Protein AF-A0AA43CSS1-F1 (afdb_monomer_lite)

Radius of gyration: 25.65 Å; chains: 1; bounding box: 72×64×64 Å

Foldseek 3Di:
DDDDDDDDDDDDPPDDPPPVVPVVVVCVVCVCCCVPPVQVVLLCVLLVFPCVPVDPVVVVPVVLVCLLCCLQVVQLCVQLVVVVVCCVVVVDPDDALDDPLLVSLVSLLVSLCQNVQSVVLCVVQPPHPCSRSSNVSSVVSNVVSNVVSVVSNVPDDDRPVVVVPDPDDD

Sequence (170 aa):
PLRPAGGGEGGGEGGGEGQASLLRHVEHALHPWVAYGILPLFAFANAGVSFAGVGLHSFVEPVKLGISLGLFLGKQLGIFGMIWLAIRTGLAPMPAGVSWRQLYGVSLLCGVGFTMSLFVGSLAFEHSSFEAPVRLGVLTGSLASALCGYLLLRFAPLPARAAEDAPPAG

pLDDT: mean 71.93, std 13.83, range [35.66, 93.06]

Secondary structure (DSSP, 8-state):
---------------STTHHHHHHHHHHHHHHHIIIIIHHHHHHHHH----TT--GGGG--HHHH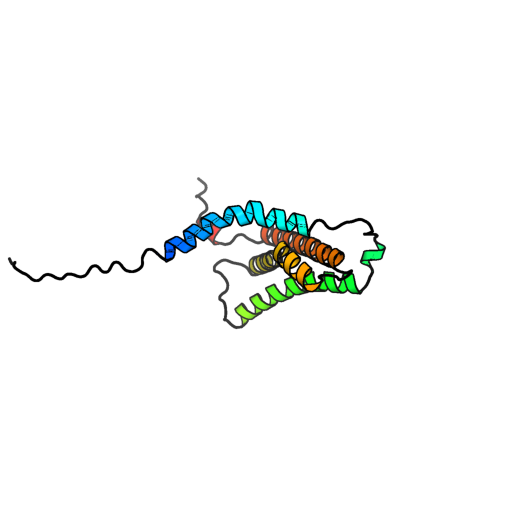HHHHHHHHHHHHHHHHHHHHHHHTTSSPPPTT--HHHHHHHHHHHT--HHHHHHHHHHHSTTSTTHHHHHHHHHHHHHHHHHHHHHHHHTSPPPGGGGTSSPP--

Structure (mmCIF, N/CA/C/O backbone):
data_AF-A0AA43CSS1-F1
#
_entry.id   AF-A0AA43CSS1-F1
#
loop_
_atom_site.group_PDB
_atom_site.id
_atom_site.type_symbol
_atom_site.label_atom_id
_atom_site.label_alt_id
_atom_site.label_comp_id
_atom_site.label_asym_id
_atom_site.label_entity_id
_atom_site.label_seq_id
_atom_site.pdbx_PDB_ins_code
_atom_site.Cartn_x
_atom_site.Cartn_y
_atom_site.Cartn_z
_atom_site.occupancy
_atom_site.B_iso_or_equiv
_atom_site.auth_seq_id
_atom_site.auth_comp_id
_atom_site.auth_asym_id
_atom_site.auth_atom_id
_atom_site.pdbx_PDB_model_num
ATOM 1 N N . PRO A 1 1 ? -51.735 30.083 38.557 1.00 51.81 1 PRO A N 1
ATOM 2 C CA . PRO A 1 1 ? -51.044 31.323 38.999 1.00 51.81 1 PRO A CA 1
ATOM 3 C C . PRO A 1 1 ? -49.513 31.185 38.826 1.00 51.81 1 PRO A C 1
ATOM 5 O O . PRO A 1 1 ? -48.959 30.238 39.362 1.00 51.81 1 PRO A O 1
ATOM 8 N N . LEU A 1 2 ? -48.787 32.018 38.067 1.00 37.22 2 LEU A N 1
ATOM 9 C CA . LEU A 1 2 ? -49.106 33.323 37.463 1.00 37.22 2 LEU A CA 1
ATOM 10 C C . LEU A 1 2 ? -48.487 33.499 36.046 1.00 37.22 2 LEU A C 1
ATOM 12 O O . LEU A 1 2 ? -47.545 32.809 35.677 1.00 37.22 2 LEU A O 1
ATOM 16 N N . ARG A 1 3 ? -49.019 34.481 35.306 1.00 56.50 3 ARG A N 1
ATOM 17 C CA . ARG A 1 3 ? -48.445 35.281 34.185 1.00 56.50 3 ARG A CA 1
ATOM 18 C C . ARG A 1 3 ? -48.715 36.771 34.555 1.00 56.50 3 ARG A C 1
ATOM 20 O O . ARG A 1 3 ? -49.487 36.947 35.505 1.00 56.50 3 ARG A O 1
ATOM 27 N N . PRO A 1 4 ? -48.241 37.849 33.874 1.00 59.00 4 PRO A N 1
ATOM 28 C CA . PRO A 1 4 ? -47.465 37.991 32.619 1.00 59.00 4 PRO A CA 1
ATOM 29 C C . PRO A 1 4 ? -45.934 37.940 32.900 1.00 59.00 4 PRO A C 1
ATOM 31 O O . PRO A 1 4 ? -45.577 37.315 33.890 1.00 59.00 4 PRO A O 1
ATOM 34 N N . ALA A 1 5 ? -44.962 38.458 32.125 1.00 48.38 5 ALA A N 1
ATOM 35 C CA . ALA A 1 5 ? -44.901 39.241 30.865 1.00 48.38 5 ALA A CA 1
ATOM 36 C C . ALA A 1 5 ? -43.708 38.731 29.991 1.00 48.38 5 ALA A C 1
ATOM 38 O O . ALA A 1 5 ? -43.378 37.558 30.130 1.00 48.38 5 ALA A O 1
ATOM 39 N N . GLY A 1 6 ? -43.026 39.426 29.059 1.00 43.84 6 GLY A N 1
ATOM 40 C CA . GLY A 1 6 ? -43.103 40.779 28.471 1.00 43.84 6 GLY A CA 1
ATOM 41 C C . GLY A 1 6 ? -41.700 41.323 28.134 1.00 43.84 6 GLY A C 1
ATOM 42 O O . GLY A 1 6 ? -41.047 41.864 29.015 1.00 43.84 6 GLY A O 1
ATOM 43 N N . GLY A 1 7 ? -41.244 41.187 26.885 1.00 35.66 7 GLY A N 1
ATOM 44 C CA . GLY A 1 7 ? -39.927 41.655 26.420 1.00 35.66 7 GLY A CA 1
ATOM 45 C C . GLY A 1 7 ? -39.493 40.880 25.177 1.00 35.66 7 GLY A C 1
ATOM 46 O O . GLY A 1 7 ? -39.473 39.653 25.213 1.00 35.66 7 GLY A O 1
ATOM 47 N N . GLY A 1 8 ? -39.240 41.571 24.066 1.00 47.66 8 GLY A N 1
ATOM 48 C CA . GLY A 1 8 ? -38.940 40.938 22.784 1.00 47.66 8 GLY A CA 1
ATOM 49 C C . GLY A 1 8 ? -37.595 41.379 22.229 1.00 47.66 8 GLY A C 1
ATOM 50 O O . GLY A 1 8 ? -37.379 42.570 22.041 1.00 47.66 8 GLY A O 1
ATOM 51 N N . GLU A 1 9 ? -36.764 40.400 21.891 1.00 42.56 9 GLU A N 1
ATOM 52 C CA . GLU A 1 9 ? -35.667 40.497 20.929 1.00 42.56 9 GLU A CA 1
ATOM 53 C C . GLU A 1 9 ? -35.766 39.222 20.061 1.00 42.56 9 GLU A C 1
ATOM 55 O O . GLU A 1 9 ? -36.092 38.151 20.563 1.00 42.56 9 GLU A O 1
ATOM 60 N N . GLY A 1 10 ? -35.618 39.250 18.738 1.00 45.31 10 GLY A N 1
ATOM 61 C CA . GLY A 1 10 ? -34.974 40.289 17.933 1.00 45.31 10 GLY A CA 1
ATOM 62 C C . GLY A 1 10 ? -33.575 39.885 17.462 1.00 45.31 10 GLY A C 1
ATOM 63 O O . GLY A 1 10 ? -32.779 40.760 17.154 1.00 45.31 10 GLY A O 1
ATOM 64 N N . GLY A 1 11 ? -33.266 38.586 17.399 1.00 35.72 11 GLY A N 1
ATOM 65 C CA . GLY A 1 11 ? -31.971 38.080 16.944 1.00 35.72 11 GLY A CA 1
ATOM 66 C C . GLY A 1 11 ? -32.107 36.719 16.270 1.00 35.72 11 GLY A C 1
ATOM 67 O O . GLY A 1 11 ? -32.307 35.707 16.934 1.00 35.72 11 GLY A O 1
ATOM 68 N N . GLY A 1 12 ? -32.020 36.691 14.941 1.00 43.53 12 GLY A N 1
ATOM 69 C CA . GLY A 1 12 ? -31.930 35.443 14.191 1.00 43.53 12 GLY A CA 1
ATOM 70 C C . GLY A 1 12 ? -30.492 34.937 14.170 1.00 43.53 12 GLY A C 1
ATOM 71 O O . GLY A 1 12 ? -29.724 35.345 13.302 1.00 43.53 12 GLY A O 1
ATOM 72 N N . GLU A 1 13 ? -30.134 34.022 15.070 1.00 43.38 13 GLU A N 1
ATOM 73 C CA . GLU A 1 13 ? -28.860 33.293 14.993 1.00 43.38 13 GLU A CA 1
ATOM 74 C C . GLU A 1 13 ? -28.948 32.142 13.978 1.00 43.38 13 GLU A C 1
ATOM 76 O O . GLU A 1 13 ? -28.951 30.956 14.306 1.00 43.38 13 GLU A O 1
ATOM 81 N N . GLY A 1 14 ? -29.011 32.510 12.697 1.00 43.44 14 GLY A N 1
ATOM 82 C CA . GLY A 1 14 ? -28.775 31.591 11.586 1.00 43.44 14 GLY A CA 1
ATOM 83 C C . GLY A 1 14 ? -27.288 31.250 11.478 1.00 43.44 14 GLY A C 1
ATOM 84 O O . GLY A 1 14 ? -26.598 31.794 10.617 1.00 43.44 14 GLY A O 1
ATOM 85 N N . GLY A 1 15 ? -26.788 30.374 12.355 1.00 42.72 15 GLY A N 1
ATOM 86 C CA . GLY A 1 15 ? -25.360 30.069 12.477 1.00 42.72 15 GLY A CA 1
ATOM 87 C C . GLY A 1 15 ? -25.023 28.575 12.508 1.00 42.72 15 GLY A C 1
ATOM 88 O O . GLY A 1 15 ? -25.061 27.955 13.562 1.00 42.72 15 GLY A O 1
ATOM 89 N N . GLY A 1 16 ? -24.570 28.022 11.374 1.00 46.00 16 GLY A N 1
ATOM 90 C CA . GLY A 1 16 ? -23.581 26.927 11.391 1.00 46.00 16 GLY A CA 1
ATOM 91 C C . GLY A 1 16 ? -23.935 25.570 10.765 1.00 46.00 16 GLY A C 1
ATOM 92 O O . GLY A 1 16 ? -23.012 24.838 10.414 1.00 46.00 16 GLY A O 1
ATOM 93 N N . GLU A 1 17 ? -25.203 25.215 10.536 1.00 49.28 17 GLU A N 1
ATOM 94 C CA . GLU A 1 17 ? -25.543 23.841 10.086 1.00 49.28 17 GLU A CA 1
ATOM 95 C C . GLU A 1 17 ? -25.167 23.520 8.619 1.00 49.28 17 GLU A C 1
ATOM 97 O O . GLU A 1 17 ? -25.078 22.355 8.228 1.00 49.28 17 GLU A O 1
ATOM 102 N N . GLY A 1 18 ? -24.887 24.530 7.787 1.00 51.03 18 GLY A N 1
ATOM 103 C CA . GLY A 1 18 ? -24.630 24.334 6.353 1.00 51.03 18 GLY A CA 1
ATOM 104 C C . GLY A 1 18 ? -23.256 23.746 5.990 1.00 51.03 18 GLY A C 1
ATOM 105 O O . GLY A 1 18 ? -23.112 23.116 4.940 1.00 51.03 18 GLY A O 1
ATOM 106 N N . GLN A 1 19 ? -22.225 23.933 6.823 1.00 52.97 19 GLN A N 1
ATOM 107 C CA . GLN A 1 19 ? -20.836 23.727 6.381 1.00 52.97 19 GLN A CA 1
ATOM 108 C C . GLN A 1 19 ? -20.351 22.270 6.500 1.00 52.97 19 GLN A C 1
ATOM 110 O O . GLN A 1 19 ? -19.621 21.797 5.630 1.00 52.97 19 GLN A O 1
ATOM 115 N N . ALA A 1 20 ? -20.829 21.523 7.502 1.00 57.09 20 ALA A N 1
ATOM 116 C CA . ALA A 1 20 ? -20.553 20.086 7.638 1.00 57.09 20 ALA A CA 1
ATOM 117 C C . ALA A 1 20 ? -21.239 19.232 6.549 1.00 57.09 20 ALA A C 1
ATOM 119 O O . ALA A 1 20 ? -20.810 18.112 6.270 1.00 57.09 20 ALA A O 1
ATOM 120 N N . SER A 1 21 ? -22.298 19.761 5.923 1.00 66.88 21 SER A N 1
ATOM 121 C CA . SER A 1 21 ? -23.059 19.077 4.873 1.00 66.88 21 SER A CA 1
ATOM 122 C C . SER A 1 21 ? -22.425 19.242 3.489 1.00 66.88 21 SER A C 1
ATOM 124 O O . SER A 1 21 ? -22.239 18.252 2.786 1.00 66.88 21 SER A O 1
ATOM 126 N N . LEU A 1 22 ? -22.035 20.465 3.102 1.00 76.00 22 LEU A N 1
ATOM 127 C CA . LEU A 1 22 ? -21.557 20.760 1.741 1.00 76.00 22 LEU A CA 1
ATOM 128 C C . LEU A 1 22 ? -20.299 19.974 1.350 1.00 76.00 22 LEU A C 1
ATOM 130 O O . LEU A 1 22 ? -20.266 19.384 0.271 1.00 76.00 22 LEU A O 1
ATOM 134 N N . LEU A 1 23 ? -19.290 19.913 2.227 1.00 80.69 23 LEU A N 1
ATOM 135 C CA . LEU A 1 23 ? -18.058 19.168 1.941 1.00 80.69 23 LEU A CA 1
ATOM 136 C C . LEU A 1 23 ? -18.346 17.666 1.778 1.00 80.69 23 LEU A C 1
ATOM 138 O O . LEU A 1 23 ? -17.865 17.044 0.835 1.00 80.69 23 LEU A O 1
ATOM 142 N N . ARG A 1 24 ? -19.214 17.117 2.637 1.00 77.31 24 ARG A N 1
ATOM 143 C CA . ARG A 1 24 ? -19.658 15.717 2.600 1.00 77.31 24 ARG A CA 1
ATOM 144 C C . ARG A 1 24 ? -20.498 15.398 1.358 1.00 77.31 24 ARG A C 1
ATOM 146 O O . ARG A 1 24 ? -20.396 14.299 0.818 1.00 77.31 24 ARG A O 1
ATOM 153 N N . HIS A 1 25 ? -21.295 16.357 0.883 1.00 80.69 25 HIS A N 1
ATOM 154 C CA . HIS A 1 25 ? -22.060 16.254 -0.363 1.00 80.69 25 HIS A CA 1
ATOM 155 C C . HIS A 1 25 ? -21.134 16.181 -1.583 1.00 80.69 25 HIS A C 1
ATOM 157 O O . HIS A 1 25 ? -21.301 15.308 -2.433 1.00 80.69 25 HIS A O 1
ATOM 163 N N . VAL A 1 26 ? -20.132 17.065 -1.648 1.00 83.94 26 VAL A N 1
ATOM 164 C CA . VAL A 1 26 ? -19.126 17.073 -2.721 1.00 83.94 26 VAL A CA 1
ATOM 165 C C . VAL A 1 26 ? -18.272 15.803 -2.675 1.00 83.94 26 VAL A C 1
ATOM 167 O O . VAL A 1 26 ? -18.045 15.193 -3.716 1.00 83.94 26 VAL A O 1
ATOM 170 N N . GLU A 1 27 ? -17.867 15.349 -1.487 1.00 85.94 27 GLU A N 1
ATOM 171 C CA . GLU A 1 27 ? -17.147 14.084 -1.293 1.00 85.94 27 GLU A CA 1
ATOM 172 C C . GLU A 1 27 ? -17.956 12.883 -1.811 1.00 85.94 27 GLU A C 1
ATOM 174 O O . GLU A 1 27 ? -17.453 12.121 -2.636 1.00 85.94 27 GLU A O 1
ATOM 179 N N . HIS A 1 28 ? -19.223 12.739 -1.401 1.00 84.00 28 HIS A N 1
ATOM 180 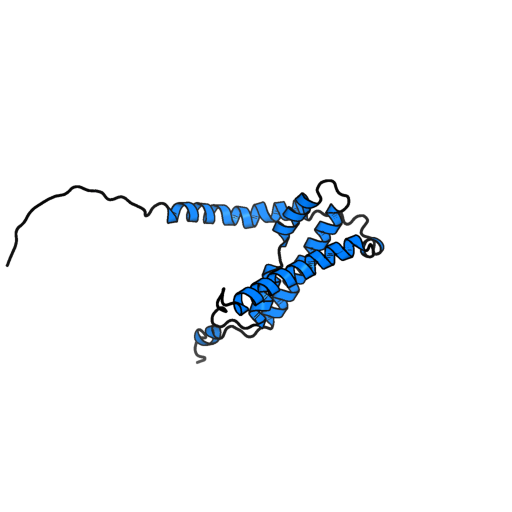C CA . HIS A 1 28 ? -20.098 11.662 -1.886 1.00 84.00 28 HIS A CA 1
ATOM 181 C C . HIS A 1 28 ? -20.361 11.735 -3.396 1.00 84.00 28 HIS A C 1
ATOM 183 O O . HIS A 1 28 ? -20.475 10.690 -4.036 1.00 84.00 28 HIS A O 1
ATOM 189 N N . ALA A 1 29 ? -20.425 12.935 -3.978 1.00 86.50 29 ALA A N 1
ATOM 190 C CA . ALA A 1 29 ? -20.578 13.110 -5.419 1.00 86.50 29 ALA A CA 1
ATOM 191 C C . ALA A 1 29 ? -19.299 12.745 -6.198 1.00 86.50 29 ALA A C 1
ATOM 193 O O . ALA A 1 29 ? -19.390 12.116 -7.252 1.00 86.50 29 ALA A O 1
ATOM 194 N N . LEU A 1 30 ? -18.110 13.096 -5.693 1.00 86.94 30 LEU A N 1
ATOM 195 C CA . LEU A 1 30 ? -16.829 12.802 -6.353 1.00 86.94 30 LEU A CA 1
ATOM 196 C C . LEU A 1 30 ? -16.376 11.351 -6.169 1.00 86.94 30 LEU A C 1
ATOM 198 O O . LEU A 1 30 ? -15.799 10.785 -7.096 1.00 86.94 30 LEU A O 1
ATOM 202 N N . HIS A 1 31 ? -16.632 10.738 -5.011 1.00 89.12 31 HIS A N 1
ATOM 203 C CA . HIS A 1 31 ? -16.166 9.387 -4.691 1.00 89.12 31 HIS A CA 1
ATOM 204 C C . HIS A 1 31 ? -16.452 8.335 -5.789 1.00 89.12 31 HIS A C 1
ATOM 206 O O . HIS A 1 31 ? -15.508 7.648 -6.183 1.00 89.12 31 HIS A O 1
ATOM 212 N N . PRO A 1 32 ? -17.672 8.202 -6.362 1.00 89.94 32 PRO A N 1
ATOM 213 C CA . PRO A 1 32 ? -17.916 7.249 -7.448 1.00 89.94 32 PRO A CA 1
ATOM 214 C C . PRO A 1 32 ? -17.162 7.600 -8.741 1.00 89.94 32 PRO A C 1
ATOM 216 O O . PRO A 1 32 ? -16.631 6.699 -9.389 1.00 89.94 32 PRO A O 1
ATOM 219 N N . TRP A 1 33 ? -17.044 8.881 -9.107 1.00 93.06 33 TRP A N 1
ATOM 220 C CA . TRP A 1 33 ? -16.271 9.301 -10.286 1.00 93.06 33 TRP A CA 1
ATOM 221 C C . TRP A 1 33 ? -14.777 9.002 -10.134 1.00 93.06 33 TRP A C 1
ATOM 223 O O . TRP A 1 33 ? -14.132 8.547 -11.082 1.00 93.06 33 TRP A O 1
ATOM 233 N N . VAL A 1 34 ? -14.230 9.198 -8.932 1.00 90.62 34 VAL A N 1
ATOM 234 C CA . VAL A 1 34 ? -12.840 8.854 -8.615 1.00 90.62 34 VAL A CA 1
ATOM 235 C C . VAL A 1 34 ? -12.642 7.336 -8.628 1.00 90.62 34 VAL A C 1
ATOM 237 O O . VAL A 1 34 ? -11.720 6.855 -9.285 1.00 90.62 34 VAL A O 1
ATOM 240 N N . ALA A 1 35 ? -13.516 6.580 -7.959 1.00 87.81 35 ALA A N 1
ATOM 241 C CA . ALA A 1 35 ? -13.397 5.130 -7.801 1.00 87.81 35 ALA A CA 1
ATOM 242 C C . ALA A 1 35 ? -13.602 4.338 -9.103 1.00 87.81 35 ALA A C 1
ATOM 244 O O . ALA A 1 35 ? -12.860 3.389 -9.353 1.00 87.81 35 ALA A O 1
ATOM 245 N N . TYR A 1 36 ? -14.579 4.720 -9.932 1.00 90.44 36 TYR A N 1
ATOM 246 C CA . TYR A 1 36 ? -14.964 3.962 -11.132 1.00 90.44 36 TYR A CA 1
ATOM 247 C C . TYR A 1 36 ? -14.482 4.579 -12.452 1.00 90.44 36 TYR A C 1
ATOM 249 O O . TYR A 1 36 ? -14.415 3.872 -13.453 1.00 90.44 36 TYR A O 1
ATOM 257 N N . GLY A 1 37 ? -14.130 5.869 -12.470 1.00 91.88 37 GLY A N 1
ATOM 258 C CA . GLY A 1 37 ? -13.608 6.554 -13.656 1.00 91.88 37 GLY A CA 1
ATOM 259 C C . GLY A 1 37 ? -12.111 6.837 -13.561 1.00 91.88 37 GLY A C 1
ATOM 260 O O . GLY A 1 37 ? -11.308 6.257 -14.292 1.00 91.88 37 GLY A O 1
ATOM 261 N N . ILE A 1 38 ? -11.729 7.732 -12.647 1.00 90.19 38 ILE A N 1
ATOM 262 C CA . ILE A 1 38 ? -10.380 8.319 -12.616 1.00 90.19 38 ILE A CA 1
ATOM 263 C C . ILE A 1 38 ? -9.322 7.290 -12.202 1.00 90.19 38 ILE A C 1
ATOM 265 O O . ILE A 1 38 ? -8.302 7.177 -12.878 1.00 90.19 38 ILE A O 1
ATOM 269 N N . LEU A 1 39 ? -9.546 6.515 -11.133 1.00 90.38 39 LEU A N 1
ATOM 270 C CA . LEU A 1 39 ? -8.574 5.521 -10.662 1.00 90.38 39 LEU A CA 1
ATOM 271 C C . LEU A 1 39 ? -8.346 4.383 -11.677 1.00 90.38 39 LEU A C 1
ATOM 273 O O . LEU A 1 39 ? -7.177 4.098 -11.945 1.00 90.38 39 LEU A O 1
ATOM 277 N N . PRO A 1 40 ? -9.378 3.768 -12.299 1.00 86.06 40 PRO A N 1
ATOM 278 C CA . PRO A 1 40 ? -9.177 2.778 -13.357 1.00 86.06 40 PRO A CA 1
ATOM 279 C C . PRO A 1 40 ? -8.473 3.346 -14.593 1.00 86.06 40 PRO A C 1
ATOM 281 O O . PRO A 1 40 ? -7.568 2.701 -15.116 1.00 86.06 40 PRO A O 1
ATOM 284 N N . LEU A 1 41 ? -8.823 4.562 -15.032 1.00 89.12 41 LEU A N 1
ATOM 285 C CA . LEU A 1 41 ? -8.180 5.208 -16.181 1.00 89.12 41 LEU A CA 1
ATOM 286 C C . LEU A 1 41 ? -6.708 5.550 -15.899 1.00 89.12 41 LEU A C 1
ATOM 288 O O . LEU A 1 41 ? -5.837 5.256 -16.717 1.00 89.12 41 LEU A O 1
ATOM 292 N N . PHE A 1 42 ? -6.416 6.113 -14.723 1.00 88.56 42 PHE A N 1
ATOM 293 C CA . PHE A 1 42 ? -5.054 6.402 -14.272 1.00 88.56 42 PHE A CA 1
ATOM 294 C C . PHE A 1 42 ? -4.213 5.126 -14.164 1.00 88.56 42 PHE A C 1
ATOM 296 O O . PHE A 1 42 ? -3.067 5.092 -14.623 1.00 88.56 42 PHE A O 1
ATOM 303 N N . ALA A 1 43 ? -4.792 4.076 -13.572 1.00 82.44 43 ALA A N 1
ATOM 304 C CA . ALA A 1 43 ? -4.169 2.768 -13.461 1.00 82.44 43 ALA A CA 1
ATOM 305 C C . ALA A 1 43 ? -3.891 2.172 -14.841 1.00 82.44 43 ALA A C 1
ATOM 307 O O . ALA A 1 43 ? -2.787 1.703 -15.062 1.00 82.44 43 ALA A O 1
ATOM 308 N N . PHE A 1 44 ? -4.831 2.236 -15.785 1.00 84.19 44 PHE A N 1
ATOM 309 C CA . PHE A 1 44 ? -4.628 1.741 -17.147 1.00 84.19 44 PHE A CA 1
ATOM 310 C C . PHE A 1 44 ? -3.516 2.508 -17.880 1.00 84.19 44 PHE A C 1
ATOM 312 O O . PHE A 1 44 ? -2.612 1.889 -18.437 1.00 84.19 44 PHE A O 1
ATOM 319 N N . ALA A 1 45 ? -3.516 3.843 -17.806 1.00 83.69 45 ALA A N 1
ATOM 320 C CA . ALA A 1 45 ? -2.492 4.678 -18.435 1.00 83.69 45 ALA A CA 1
ATOM 321 C C . ALA A 1 45 ? -1.079 4.436 -17.863 1.00 83.69 45 ALA A C 1
ATOM 323 O O . ALA A 1 45 ? -0.110 4.409 -18.617 1.00 83.69 45 ALA A O 1
ATOM 324 N N . ASN A 1 46 ? -0.949 4.217 -16.548 1.00 78.62 46 ASN A N 1
ATOM 325 C CA . ASN A 1 46 ? 0.350 4.009 -15.890 1.00 78.62 46 ASN A CA 1
ATOM 326 C C . ASN A 1 46 ? 0.764 2.538 -15.728 1.00 78.62 46 ASN A C 1
ATOM 328 O O . ASN A 1 46 ? 1.942 2.262 -15.525 1.00 78.62 46 ASN A O 1
ATOM 332 N N . ALA A 1 47 ? -0.165 1.587 -15.804 1.00 69.50 47 ALA A N 1
ATOM 333 C CA . ALA A 1 47 ? 0.114 0.150 -15.801 1.00 69.50 47 ALA A CA 1
ATOM 334 C C . ALA A 1 47 ? 0.114 -0.456 -17.214 1.00 69.50 47 ALA A C 1
ATOM 336 O O . ALA A 1 47 ? 0.334 -1.658 -17.351 1.00 69.50 47 ALA A O 1
ATOM 337 N N . GLY A 1 48 ? -0.061 0.362 -18.260 1.00 63.22 48 GLY A N 1
ATOM 338 C CA . GLY A 1 48 ? 0.208 0.032 -19.663 1.00 63.22 48 GLY A CA 1
ATOM 339 C C . GLY A 1 48 ? 1.701 -0.177 -19.946 1.00 63.22 48 GLY A C 1
ATOM 340 O O . GLY A 1 48 ? 2.262 0.420 -20.862 1.00 63.22 48 GLY A O 1
ATOM 341 N N . VAL A 1 49 ? 2.372 -0.992 -19.129 1.00 62.69 49 VAL A N 1
ATOM 342 C CA . VAL A 1 49 ? 3.787 -1.330 -19.284 1.00 62.69 49 VAL A CA 1
ATOM 343 C C . VAL A 1 49 ? 3.952 -2.237 -20.495 1.00 62.69 49 VAL A C 1
ATOM 345 O O . VAL A 1 49 ? 3.347 -3.305 -20.577 1.00 62.69 49 VAL A O 1
ATOM 348 N N . SER A 1 50 ? 4.817 -1.836 -21.425 1.00 58.56 50 SER A N 1
ATOM 349 C CA . SER A 1 50 ? 5.228 -2.721 -22.508 1.00 58.56 50 SER A CA 1
ATOM 350 C C . SER A 1 50 ? 6.051 -3.875 -21.933 1.00 58.56 50 SER A C 1
ATOM 352 O O . SER A 1 50 ? 7.177 -3.683 -21.480 1.00 58.56 50 SER A O 1
ATOM 354 N N . PHE A 1 51 ? 5.495 -5.087 -21.968 1.00 56.69 51 PHE A N 1
ATOM 355 C CA . PHE A 1 51 ? 6.221 -6.315 -21.625 1.00 56.69 51 PHE A CA 1
ATOM 356 C C . PHE A 1 51 ? 7.227 -6.736 -22.718 1.00 56.69 51 PHE A C 1
ATOM 358 O O . PHE A 1 51 ? 7.949 -7.722 -22.553 1.00 56.69 51 PHE A O 1
ATOM 365 N N . ALA A 1 52 ? 7.305 -6.003 -23.836 1.00 50.47 52 ALA A N 1
ATOM 366 C CA . ALA A 1 52 ? 8.278 -6.256 -24.890 1.00 50.47 52 ALA A CA 1
ATOM 367 C C . ALA A 1 52 ? 9.707 -6.042 -24.359 1.00 50.47 52 ALA A C 1
ATOM 369 O O . ALA A 1 52 ? 10.074 -4.945 -23.949 1.00 50.47 52 ALA A O 1
ATOM 370 N N . GLY A 1 53 ? 10.516 -7.105 -24.361 1.00 53.28 53 GLY A N 1
ATOM 371 C CA . GLY A 1 53 ? 11.885 -7.082 -23.830 1.00 53.28 53 GLY A CA 1
ATOM 372 C C . GLY A 1 53 ? 12.027 -7.499 -22.359 1.00 53.28 53 GLY A C 1
ATOM 373 O O . GLY A 1 53 ? 13.149 -7.514 -21.847 1.00 53.28 53 GLY A O 1
ATOM 374 N N . VAL A 1 54 ? 10.947 -7.912 -21.678 1.00 54.06 54 VAL A N 1
ATOM 375 C CA . VAL A 1 54 ? 11.020 -8.511 -20.328 1.00 54.06 54 VAL A CA 1
ATOM 376 C C . VAL A 1 54 ? 11.503 -9.969 -20.416 1.00 54.06 54 VAL A C 1
ATOM 378 O O . VAL A 1 54 ? 10.784 -10.923 -20.131 1.00 54.06 54 VAL A O 1
ATOM 381 N N . GLY A 1 55 ? 12.752 -10.156 -20.845 1.00 55.72 55 GLY A N 1
ATOM 382 C CA . GLY A 1 55 ? 13.447 -11.438 -20.737 1.00 55.72 55 GLY A CA 1
ATOM 383 C C . GLY A 1 55 ? 13.870 -11.717 -19.291 1.00 55.72 55 GLY A C 1
ATOM 384 O O . GLY A 1 55 ? 14.156 -10.787 -18.537 1.00 55.72 55 GLY A O 1
ATOM 385 N N . LEU A 1 56 ? 13.994 -12.995 -18.916 1.00 54.06 56 LEU A N 1
ATOM 386 C CA . LEU A 1 56 ? 14.442 -13.411 -17.573 1.00 54.06 56 LEU A CA 1
ATOM 387 C C . LEU A 1 56 ? 15.798 -12.797 -17.174 1.00 54.06 56 LEU A C 1
ATOM 389 O O . LEU A 1 56 ? 16.022 -12.501 -16.006 1.00 54.06 56 LEU A O 1
ATOM 393 N N . HIS A 1 57 ? 16.671 -12.513 -18.144 1.00 55.12 57 HIS A N 1
ATOM 394 C CA . HIS A 1 57 ? 17.951 -11.833 -17.919 1.00 55.12 57 HIS A CA 1
ATOM 395 C C . HIS A 1 57 ? 17.787 -10.391 -17.398 1.00 55.12 57 HIS A C 1
ATOM 397 O O . HIS A 1 57 ? 18.609 -9.901 -16.629 1.00 55.12 57 HIS A O 1
ATOM 403 N N . SER A 1 58 ? 16.689 -9.717 -17.760 1.00 54.31 58 SER A N 1
ATOM 404 C CA . SER A 1 58 ? 16.387 -8.352 -17.315 1.00 54.31 58 SER A CA 1
ATOM 405 C C . SER A 1 58 ? 15.993 -8.288 -15.835 1.00 54.31 58 SER A C 1
ATOM 407 O O . SER A 1 58 ? 16.106 -7.216 -15.246 1.00 54.31 58 SER A O 1
ATOM 409 N N . PHE A 1 59 ? 15.581 -9.409 -15.226 1.00 53.59 59 PHE A N 1
ATOM 410 C CA . PHE A 1 59 ? 15.286 -9.523 -13.790 1.00 53.59 59 PHE A CA 1
ATOM 411 C C . PHE A 1 59 ? 16.533 -9.675 -12.909 1.00 53.59 59 PHE A C 1
ATOM 413 O O . PHE A 1 59 ? 16.428 -9.475 -11.706 1.00 53.59 59 PHE A O 1
ATOM 420 N N . VAL A 1 60 ? 17.697 -10.028 -13.467 1.00 55.59 60 VAL A N 1
ATOM 421 C CA . VAL A 1 60 ? 18.924 -10.306 -12.687 1.00 55.59 60 VAL A CA 1
ATOM 422 C C . VAL A 1 60 ? 19.762 -9.040 -12.456 1.00 55.59 60 VAL A C 1
ATOM 424 O O . VAL A 1 60 ? 20.738 -9.050 -11.712 1.00 55.59 60 VAL A O 1
ATOM 427 N N . GLU A 1 61 ? 19.380 -7.916 -13.064 1.00 62.38 61 GLU A N 1
ATOM 428 C CA . GLU A 1 61 ? 20.124 -6.664 -12.950 1.00 62.38 61 GLU A CA 1
ATOM 429 C C . GLU A 1 61 ? 20.033 -6.097 -11.516 1.00 62.38 61 GLU A C 1
ATOM 431 O O . GLU A 1 61 ? 18.927 -5.757 -11.073 1.00 62.38 61 GLU A O 1
ATOM 436 N N . PRO A 1 62 ? 21.158 -5.966 -10.775 1.00 64.62 62 PRO A N 1
ATOM 437 C CA . PRO A 1 62 ? 21.133 -5.724 -9.327 1.00 64.62 62 PRO A CA 1
ATOM 438 C C . PRO A 1 62 ? 20.357 -4.472 -8.910 1.00 64.62 62 PRO A C 1
ATOM 440 O O . PRO A 1 62 ? 19.703 -4.461 -7.871 1.00 64.62 62 PRO A O 1
ATOM 443 N N . VAL A 1 63 ? 20.380 -3.435 -9.752 1.00 62.09 63 VAL A N 1
ATOM 444 C CA . VAL A 1 63 ? 19.656 -2.174 -9.540 1.00 62.09 63 VAL A CA 1
ATOM 445 C C . VAL A 1 63 ? 18.139 -2.390 -9.546 1.00 62.09 63 VAL A C 1
ATOM 447 O O . VAL A 1 63 ? 17.443 -1.885 -8.668 1.00 62.09 63 VAL A O 1
ATOM 450 N N . LYS A 1 64 ? 17.609 -3.189 -10.482 1.00 61.81 64 LYS A N 1
ATOM 451 C CA . LYS A 1 64 ? 16.163 -3.455 -10.585 1.00 61.81 64 LYS A CA 1
ATOM 452 C C . LYS A 1 64 ? 15.676 -4.326 -9.427 1.00 61.81 64 LYS A C 1
ATOM 454 O O . LYS A 1 64 ? 14.618 -4.046 -8.867 1.00 61.81 64 LYS A O 1
ATOM 459 N N . LEU A 1 65 ? 16.461 -5.331 -9.024 1.00 65.19 65 LEU A N 1
ATOM 460 C CA . LEU A 1 65 ? 16.168 -6.141 -7.834 1.00 65.19 65 LEU A CA 1
ATOM 461 C C . LEU A 1 65 ? 16.224 -5.309 -6.552 1.00 65.19 65 LEU A C 1
ATOM 463 O O . LEU A 1 65 ? 15.314 -5.413 -5.735 1.00 65.19 65 LEU A O 1
ATOM 467 N N . GLY A 1 66 ? 17.237 -4.451 -6.400 1.00 67.12 66 GLY A N 1
ATOM 468 C CA . GLY A 1 66 ? 17.369 -3.543 -5.260 1.00 67.12 66 GLY A CA 1
ATOM 469 C C . GLY A 1 66 ? 16.184 -2.584 -5.138 1.00 67.12 66 GLY A C 1
ATOM 470 O O . GLY A 1 66 ? 15.610 -2.464 -4.057 1.00 67.12 66 GLY A O 1
ATOM 471 N N . ILE A 1 67 ? 15.752 -1.973 -6.247 1.00 64.88 67 ILE A N 1
ATOM 472 C CA . ILE A 1 67 ? 14.556 -1.118 -6.276 1.00 64.88 67 ILE A CA 1
ATOM 473 C C . ILE A 1 67 ? 13.297 -1.940 -5.971 1.00 64.88 67 ILE A C 1
ATOM 475 O O . ILE A 1 67 ? 12.510 -1.531 -5.124 1.00 64.88 67 ILE A O 1
ATOM 479 N N . SER A 1 68 ? 13.104 -3.109 -6.590 1.00 64.75 68 SER A N 1
ATOM 480 C CA . SER A 1 68 ? 11.895 -3.922 -6.385 1.00 64.75 68 SER A CA 1
ATOM 481 C C . SER A 1 68 ? 11.776 -4.463 -4.955 1.00 64.75 68 SER A C 1
ATOM 483 O O . SER A 1 68 ? 10.702 -4.381 -4.358 1.00 64.75 68 SER A O 1
ATOM 485 N N . LEU A 1 69 ? 12.865 -4.984 -4.378 1.00 69.44 69 LEU A N 1
ATOM 486 C CA . LEU A 1 69 ? 12.905 -5.441 -2.985 1.00 69.44 69 LEU A CA 1
ATOM 487 C C . LEU A 1 69 ? 12.799 -4.268 -2.010 1.00 69.44 69 LEU A C 1
ATOM 489 O O . LEU A 1 69 ? 12.076 -4.378 -1.024 1.00 69.44 69 LEU A O 1
ATOM 493 N N . GLY A 1 70 ? 13.456 -3.141 -2.296 1.00 68.44 70 GLY A N 1
ATOM 494 C CA . GLY A 1 70 ? 13.368 -1.923 -1.492 1.00 68.44 70 GLY A CA 1
ATOM 495 C C . GLY A 1 70 ? 11.955 -1.339 -1.460 1.00 68.44 70 GLY A C 1
ATOM 496 O O . GLY A 1 70 ? 11.467 -0.987 -0.390 1.00 68.44 70 GLY A O 1
ATOM 497 N N . LEU A 1 71 ? 11.252 -1.299 -2.597 1.00 64.94 71 LEU A N 1
ATOM 498 C CA . LEU A 1 71 ? 9.878 -0.789 -2.665 1.00 64.94 71 LEU A CA 1
ATOM 499 C C . LEU A 1 71 ? 8.861 -1.732 -2.010 1.00 64.94 71 LEU A C 1
ATOM 501 O O . LEU A 1 71 ? 7.861 -1.262 -1.470 1.00 64.94 71 LEU A O 1
ATOM 505 N N . PHE A 1 72 ? 9.101 -3.044 -2.075 1.00 68.44 72 PHE A N 1
ATOM 506 C CA . PHE A 1 72 ? 8.283 -4.063 -1.421 1.00 68.44 72 PHE A CA 1
ATOM 507 C C . PHE A 1 72 ? 8.565 -4.077 0.090 1.00 68.44 72 PHE A C 1
ATOM 509 O O . PHE A 1 72 ? 7.805 -3.519 0.886 1.00 68.44 72 PHE A O 1
ATOM 516 N N . LEU A 1 73 ? 9.727 -4.594 0.497 1.00 72.19 73 LEU A N 1
ATOM 517 C CA . LEU A 1 73 ? 10.104 -4.732 1.905 1.00 72.19 73 LEU A CA 1
ATOM 518 C C . LEU A 1 73 ? 10.094 -3.390 2.647 1.00 72.19 73 LEU A C 1
ATOM 520 O O . LEU A 1 73 ? 9.660 -3.350 3.793 1.00 72.19 73 LEU A O 1
ATOM 524 N N . GLY A 1 74 ? 10.492 -2.286 2.006 1.00 70.19 74 GLY A N 1
ATOM 525 C CA . GLY A 1 74 ? 10.478 -0.954 2.618 1.00 70.19 74 GLY A CA 1
ATOM 526 C C . GLY A 1 74 ? 9.075 -0.456 2.971 1.00 70.19 74 GLY A C 1
ATOM 527 O O . GLY A 1 74 ? 8.886 0.085 4.060 1.00 70.19 74 GLY A O 1
ATOM 528 N N . LYS A 1 75 ? 8.061 -0.697 2.127 1.00 72.75 75 LYS A N 1
ATOM 529 C CA . LYS A 1 75 ? 6.663 -0.372 2.471 1.00 72.75 75 LYS A CA 1
ATOM 530 C C . LYS A 1 75 ? 6.143 -1.254 3.594 1.00 72.75 75 LYS A C 1
ATOM 532 O O . LYS A 1 75 ? 5.543 -0.750 4.538 1.00 72.75 75 LYS A O 1
ATOM 537 N N . GLN A 1 76 ? 6.382 -2.560 3.501 1.00 69.25 76 GLN A N 1
ATOM 538 C CA . GLN A 1 76 ? 5.879 -3.521 4.481 1.00 69.25 76 GLN A CA 1
ATOM 539 C C . GLN A 1 76 ? 6.502 -3.285 5.866 1.00 69.25 76 GLN A C 1
ATOM 541 O O . GLN A 1 76 ? 5.776 -3.184 6.856 1.00 69.25 76 GLN A O 1
ATOM 546 N N . LEU A 1 77 ? 7.827 -3.127 5.937 1.00 77.50 77 LEU A N 1
ATOM 547 C CA . LEU A 1 77 ? 8.550 -2.860 7.182 1.00 77.50 77 LEU A CA 1
ATOM 548 C C . LEU A 1 77 ? 8.320 -1.435 7.697 1.00 77.50 77 LEU A C 1
ATOM 550 O O . LEU A 1 77 ? 8.201 -1.255 8.905 1.00 77.50 77 LEU A O 1
ATOM 554 N N . GLY A 1 78 ? 8.209 -0.438 6.814 1.00 76.94 78 GLY A N 1
ATOM 555 C CA . GLY A 1 78 ? 7.928 0.946 7.199 1.00 76.94 78 GLY A CA 1
ATOM 556 C C . GLY A 1 78 ? 6.551 1.099 7.847 1.00 76.94 78 GLY A C 1
ATOM 557 O O . GLY A 1 78 ? 6.449 1.620 8.956 1.00 76.94 78 GLY A O 1
ATOM 558 N N . ILE A 1 79 ? 5.495 0.588 7.206 1.00 80.12 79 ILE A N 1
ATOM 559 C CA . ILE A 1 79 ? 4.122 0.690 7.725 1.00 80.12 79 ILE A CA 1
ATOM 560 C C . ILE A 1 79 ? 3.974 -0.122 9.017 1.00 80.12 79 ILE A C 1
ATOM 562 O O . ILE A 1 79 ? 3.508 0.413 10.025 1.00 80.12 79 ILE A O 1
ATOM 566 N N . PHE A 1 80 ? 4.409 -1.388 9.029 1.00 81.00 80 PHE A N 1
ATOM 567 C CA . PHE A 1 80 ? 4.328 -2.213 10.237 1.00 81.00 80 PHE A CA 1
ATOM 568 C C . PHE A 1 80 ? 5.187 -1.654 11.379 1.00 81.00 80 PHE A C 1
ATOM 570 O O . PHE A 1 80 ? 4.720 -1.585 12.514 1.00 81.00 80 PHE A O 1
ATOM 577 N N . GLY A 1 81 ? 6.411 -1.209 11.083 1.00 81.75 81 GLY A N 1
ATOM 578 C CA . GLY A 1 81 ? 7.328 -0.631 12.062 1.00 81.75 81 GLY A CA 1
ATOM 579 C C . GLY A 1 81 ? 6.777 0.640 12.704 1.00 81.75 81 GLY A C 1
ATOM 580 O O . GLY A 1 81 ? 6.830 0.765 13.925 1.00 81.75 81 GLY A O 1
ATOM 581 N N . MET A 1 82 ? 6.175 1.540 11.920 1.00 83.12 82 MET A N 1
ATOM 582 C CA . MET A 1 82 ? 5.549 2.762 12.442 1.00 83.12 82 MET A CA 1
ATOM 583 C C . MET A 1 82 ? 4.308 2.465 13.295 1.00 83.12 82 MET A C 1
ATOM 585 O O . MET A 1 82 ? 4.160 3.051 14.365 1.00 83.12 82 MET A O 1
ATOM 589 N N . ILE A 1 83 ? 3.452 1.523 12.878 1.00 82.81 83 ILE A N 1
ATOM 590 C CA . ILE A 1 83 ? 2.283 1.089 13.667 1.00 82.81 83 ILE A CA 1
ATOM 591 C C . ILE A 1 83 ? 2.732 0.445 14.988 1.00 82.81 83 ILE A C 1
ATOM 593 O O . ILE A 1 83 ? 2.225 0.790 16.056 1.00 82.81 83 ILE A O 1
ATOM 597 N N . TRP A 1 84 ? 3.709 -0.464 14.934 1.00 82.31 84 TRP A N 1
ATOM 598 C CA . TRP A 1 84 ? 4.266 -1.119 16.116 1.00 82.31 84 TRP A CA 1
ATOM 599 C C . TRP A 1 84 ? 4.920 -0.117 17.070 1.00 82.31 84 TRP A C 1
ATOM 601 O O . TRP A 1 84 ? 4.711 -0.201 18.280 1.00 82.31 84 TRP A O 1
ATOM 611 N N . LEU A 1 85 ? 5.663 0.857 16.534 1.00 85.25 85 LEU A N 1
ATOM 612 C CA . LEU A 1 85 ? 6.290 1.909 17.324 1.00 85.25 85 LEU A CA 1
ATOM 613 C C . LEU A 1 85 ? 5.233 2.786 18.001 1.00 85.25 85 LEU A C 1
ATOM 615 O O . LEU A 1 85 ? 5.327 2.978 19.206 1.00 85.25 85 LEU A O 1
ATOM 619 N N . ALA A 1 86 ? 4.206 3.242 17.274 1.00 84.56 86 ALA A N 1
ATOM 620 C CA . ALA A 1 86 ? 3.131 4.077 17.816 1.00 84.56 86 ALA A CA 1
ATOM 621 C C . ALA A 1 86 ? 2.328 3.385 18.934 1.00 84.56 86 ALA A C 1
ATOM 623 O O . ALA A 1 86 ? 1.953 4.032 19.912 1.00 84.56 86 ALA A O 1
ATOM 624 N N . ILE A 1 87 ? 2.101 2.072 18.824 1.00 83.19 87 ILE A N 1
ATOM 625 C CA . ILE A 1 87 ? 1.467 1.280 19.890 1.00 83.19 87 ILE A CA 1
ATOM 626 C C . ILE A 1 87 ? 2.427 1.106 21.073 1.00 83.19 87 ILE A C 1
ATOM 628 O O . ILE A 1 87 ? 2.028 1.273 22.224 1.00 83.19 87 ILE A O 1
ATOM 632 N N . ARG A 1 88 ? 3.710 0.816 20.818 1.00 82.31 88 ARG A N 1
ATOM 633 C CA . ARG A 1 88 ? 4.715 0.606 21.872 1.00 82.31 88 ARG A CA 1
ATOM 634 C C . ARG A 1 88 ? 5.054 1.882 22.651 1.00 82.31 88 ARG A C 1
ATOM 636 O O . ARG A 1 88 ? 5.367 1.787 23.834 1.00 82.31 88 ARG A O 1
ATOM 643 N N . THR A 1 89 ? 5.004 3.051 22.017 1.00 86.31 89 THR A N 1
ATOM 644 C CA . THR A 1 89 ? 5.197 4.355 22.675 1.00 86.31 89 THR A CA 1
ATOM 645 C C . THR A 1 89 ? 3.919 4.904 23.312 1.00 86.31 89 THR A C 1
ATOM 647 O O . THR A 1 89 ? 3.972 5.955 23.945 1.00 86.31 89 THR A O 1
ATOM 650 N N . GLY A 1 90 ? 2.778 4.219 23.166 1.00 80.81 90 GLY A N 1
ATOM 651 C CA . GLY A 1 90 ? 1.488 4.657 23.707 1.00 80.81 90 GLY A CA 1
ATOM 652 C C . GLY A 1 90 ? 0.839 5.824 22.955 1.00 80.81 90 GLY A C 1
ATOM 653 O O . GLY A 1 90 ? -0.151 6.369 23.435 1.00 80.81 90 GLY A O 1
ATOM 654 N N . LEU A 1 91 ? 1.358 6.203 21.780 1.00 81.56 91 LEU A N 1
ATOM 655 C CA . LEU A 1 91 ? 0.788 7.260 20.933 1.00 81.56 91 LEU A CA 1
ATOM 656 C C . LEU A 1 91 ? -0.538 6.845 20.278 1.00 81.56 91 LEU A C 1
ATOM 658 O O . LEU A 1 91 ? -1.352 7.706 19.950 1.00 81.56 91 LEU A O 1
ATOM 662 N N . ALA A 1 92 ? -0.758 5.543 20.081 1.00 79.88 92 ALA A N 1
ATOM 663 C CA . ALA A 1 92 ? -2.004 4.994 19.556 1.00 79.88 92 ALA A CA 1
ATOM 664 C C . ALA A 1 92 ? -2.443 3.758 20.366 1.00 79.88 92 ALA A C 1
ATOM 666 O O . ALA A 1 92 ? -1.644 2.833 20.535 1.00 79.88 92 ALA A O 1
ATOM 667 N N . PRO A 1 93 ? -3.699 3.689 20.848 1.00 73.56 93 PRO A N 1
ATOM 668 C CA . PRO A 1 93 ? -4.217 2.485 21.486 1.00 73.56 93 PRO A CA 1
ATOM 669 C C . PRO A 1 93 ? -4.434 1.373 20.451 1.00 73.56 93 PRO A C 1
ATOM 671 O O . PRO A 1 93 ? -4.804 1.625 19.303 1.00 73.56 93 PRO A O 1
ATOM 674 N N . MET A 1 94 ? -4.255 0.120 20.869 1.00 74.94 94 MET A N 1
ATOM 675 C CA . MET A 1 94 ? -4.609 -1.030 20.037 1.00 74.94 94 MET A CA 1
ATOM 676 C C . MET A 1 94 ? -6.141 -1.094 19.863 1.00 74.94 94 MET A C 1
ATOM 678 O O . MET A 1 94 ? -6.852 -0.999 20.867 1.00 74.94 94 MET A O 1
ATOM 682 N N . PRO A 1 95 ? -6.679 -1.250 18.635 1.00 73.75 95 PRO A N 1
ATOM 683 C CA . PRO A 1 95 ? -8.125 -1.260 18.423 1.00 73.75 95 PRO A CA 1
ATOM 684 C C . PRO A 1 95 ? -8.827 -2.395 19.182 1.00 73.75 95 PRO A C 1
ATOM 686 O O . PRO A 1 95 ? -8.354 -3.534 19.207 1.00 73.75 95 PRO A O 1
ATOM 689 N N . ALA A 1 96 ? -9.978 -2.091 19.785 1.00 71.81 96 ALA A N 1
ATOM 690 C CA . ALA A 1 96 ? -10.716 -3.038 20.618 1.00 71.81 96 ALA A CA 1
ATOM 691 C C . ALA A 1 96 ? -11.125 -4.300 19.833 1.00 71.81 96 ALA A C 1
ATOM 693 O O . ALA A 1 96 ? -11.735 -4.216 18.768 1.00 71.81 96 ALA A O 1
ATOM 694 N N . GLY A 1 97 ? -10.794 -5.477 20.372 1.00 69.00 97 GLY A N 1
ATOM 695 C CA . GLY A 1 97 ? -11.118 -6.774 19.766 1.00 69.00 97 GLY A CA 1
ATOM 696 C C . GLY A 1 97 ? -10.244 -7.189 18.573 1.00 69.00 97 GLY A C 1
ATOM 697 O O . GLY A 1 97 ? -10.506 -8.239 17.988 1.00 69.00 97 GLY A O 1
ATOM 698 N N . VAL A 1 98 ? -9.213 -6.411 18.218 1.00 78.56 98 VAL A N 1
ATOM 699 C CA . VAL A 1 98 ? -8.272 -6.734 17.133 1.00 78.56 98 VAL A CA 1
ATOM 700 C C . VAL A 1 98 ? -7.058 -7.486 17.682 1.00 78.56 98 VAL A C 1
ATOM 702 O O . VAL A 1 98 ? -6.469 -7.100 18.687 1.00 78.56 98 VAL A O 1
ATOM 705 N N . SER A 1 99 ? -6.652 -8.561 17.009 1.00 80.88 99 SER A N 1
ATOM 706 C CA . SER A 1 99 ? -5.451 -9.342 17.336 1.00 80.88 99 SER A CA 1
ATOM 707 C C . SER A 1 99 ? -4.196 -8.816 16.627 1.00 80.88 99 SER A C 1
ATOM 709 O O . SER A 1 99 ? -4.272 -8.231 15.547 1.00 80.88 99 SER A O 1
ATOM 711 N N . TRP A 1 100 ? -3.004 -9.110 17.165 1.00 79.50 100 TRP A N 1
ATOM 712 C CA . TRP A 1 100 ? -1.723 -8.779 16.514 1.00 79.50 100 TRP A CA 1
ATOM 713 C C . TRP A 1 100 ? -1.601 -9.334 15.083 1.00 79.50 100 TRP A C 1
ATOM 715 O O . TRP A 1 100 ? -0.980 -8.704 14.230 1.00 79.50 100 TRP A O 1
ATOM 725 N N . ARG A 1 101 ? -2.237 -10.481 14.794 1.00 78.25 101 ARG A N 1
ATOM 726 C CA . ARG A 1 101 ? -2.303 -11.052 13.438 1.00 78.25 101 ARG A CA 1
ATOM 727 C C . ARG A 1 101 ? -3.153 -10.189 12.506 1.00 78.25 101 ARG A C 1
ATOM 729 O O . ARG A 1 101 ? -2.715 -9.892 11.403 1.00 78.25 101 ARG A O 1
ATOM 736 N N . GLN A 1 102 ? -4.323 -9.729 12.949 1.00 79.00 102 GLN A N 1
ATOM 737 C CA . GLN A 1 102 ? -5.152 -8.809 12.158 1.00 79.00 102 GLN A CA 1
ATOM 738 C C . GLN A 1 102 ? -4.456 -7.466 11.940 1.00 79.00 102 GLN A C 1
ATOM 740 O O . GLN A 1 102 ? -4.465 -6.964 10.823 1.00 79.00 102 GLN A O 1
ATOM 745 N N . LEU A 1 103 ? -3.795 -6.919 12.964 1.00 82.06 103 LEU A N 1
ATOM 746 C CA . LEU A 1 103 ? -3.018 -5.685 12.842 1.00 82.06 103 LEU A CA 1
ATOM 747 C C . LEU A 1 103 ? -1.903 -5.819 11.789 1.00 82.06 103 LEU A C 1
ATOM 749 O O . LEU A 1 103 ? -1.747 -4.943 10.938 1.00 82.06 103 LEU A O 1
ATOM 753 N N . TYR A 1 104 ? -1.176 -6.942 11.791 1.00 81.56 104 TYR A N 1
ATOM 754 C CA . TYR A 1 104 ? -0.188 -7.241 10.752 1.00 81.56 104 TYR A CA 1
ATOM 755 C C . TYR A 1 104 ? -0.843 -7.369 9.365 1.00 81.56 104 TYR A C 1
ATOM 757 O O . TYR A 1 104 ? -0.383 -6.742 8.413 1.00 81.56 104 TYR A O 1
ATOM 765 N N . GLY A 1 105 ? -1.970 -8.077 9.253 1.00 81.31 105 GLY A N 1
ATOM 766 C CA . GLY A 1 105 ? -2.739 -8.197 8.009 1.00 81.31 105 GLY A CA 1
ATOM 767 C C . GLY A 1 105 ? -3.214 -6.854 7.443 1.00 81.31 105 GLY A C 1
ATOM 768 O O . GLY A 1 105 ? -3.066 -6.602 6.249 1.00 81.31 105 GLY A O 1
ATOM 769 N N . VAL A 1 106 ? -3.697 -5.952 8.301 1.00 82.81 106 VAL A N 1
ATOM 770 C CA . VAL A 1 106 ? -4.068 -4.579 7.924 1.00 82.81 106 VAL A CA 1
ATOM 771 C C . VAL A 1 106 ? -2.837 -3.768 7.508 1.00 82.81 106 VAL A C 1
ATOM 773 O O . VAL A 1 106 ? -2.919 -3.030 6.530 1.00 82.81 106 VAL A O 1
ATOM 776 N N . SER A 1 107 ? -1.678 -3.938 8.156 1.00 81.56 107 SER A N 1
ATOM 777 C CA . SER A 1 107 ? -0.433 -3.283 7.715 1.00 81.56 107 SER A CA 1
ATOM 778 C C . SER A 1 107 ? 0.040 -3.766 6.333 1.00 81.56 107 SER A C 1
ATOM 780 O O . SER A 1 107 ? 0.496 -2.955 5.527 1.00 81.56 107 SER A O 1
ATOM 782 N N . LEU A 1 108 ? -0.155 -5.053 6.008 1.00 79.38 108 LEU A N 1
ATOM 783 C CA . LEU A 1 108 ? 0.096 -5.602 4.669 1.00 79.38 108 LEU A CA 1
ATOM 784 C C . LEU A 1 108 ? -0.874 -5.023 3.626 1.00 79.38 108 LEU A C 1
ATOM 786 O O . LEU A 1 108 ? -0.427 -4.600 2.561 1.00 79.38 108 LEU A O 1
ATOM 790 N N . LEU A 1 109 ? -2.173 -4.929 3.941 1.00 81.56 109 LEU A N 1
ATOM 791 C CA . LEU A 1 109 ? -3.158 -4.281 3.061 1.00 81.56 109 LEU A CA 1
ATOM 792 C C . LEU A 1 109 ? -2.887 -2.781 2.870 1.00 81.56 109 LEU A C 1
ATOM 794 O O . LEU A 1 109 ? -3.013 -2.273 1.761 1.00 81.56 109 LEU A O 1
ATOM 798 N N . CYS A 1 110 ? -2.456 -2.073 3.913 1.00 81.62 110 CYS A N 1
ATOM 799 C CA . CYS A 1 110 ? -2.041 -0.671 3.824 1.00 81.62 110 CYS A CA 1
ATOM 800 C C . CYS A 1 110 ? -0.798 -0.495 2.921 1.00 81.62 110 CYS A C 1
ATOM 802 O O . CYS A 1 110 ? -0.629 0.537 2.275 1.00 81.62 110 CYS A O 1
ATOM 804 N N . GLY A 1 111 ? 0.024 -1.543 2.782 1.00 74.06 111 GLY A N 1
ATOM 805 C CA . GLY A 1 111 ? 1.113 -1.627 1.806 1.00 74.06 111 GLY A CA 1
ATOM 806 C C . GLY A 1 111 ? 0.682 -1.685 0.333 1.00 74.06 111 GLY A C 1
ATOM 807 O O . GLY A 1 111 ? 1.536 -1.510 -0.543 1.00 74.06 111 GLY A O 1
ATOM 808 N N . VAL A 1 112 ? -0.610 -1.882 0.032 1.00 83.38 112 VAL A N 1
ATOM 809 C CA . VAL A 1 112 ? -1.179 -1.900 -1.332 1.00 83.38 112 VAL A CA 1
ATOM 810 C C . VAL A 1 112 ? -1.299 -0.470 -1.873 1.00 83.38 112 VAL A C 1
ATOM 812 O O . VAL A 1 112 ? -2.373 0.073 -2.110 1.00 83.38 112 VAL A O 1
ATOM 815 N N . GLY A 1 113 ? -0.151 0.164 -2.094 1.00 79.19 113 GLY A N 1
ATOM 816 C CA . GLY A 1 113 ? -0.061 1.542 -2.570 1.00 79.19 113 GLY A CA 1
ATOM 817 C C . GLY A 1 113 ? -0.221 1.713 -4.084 1.00 79.19 113 GLY A C 1
ATOM 818 O O . GLY A 1 113 ? 0.278 2.710 -4.590 1.00 79.19 113 GLY A O 1
ATOM 819 N N . PHE A 1 114 ? -0.818 0.755 -4.806 1.00 84.25 114 PHE A N 1
ATOM 820 C CA . PHE A 1 114 ? -0.779 0.619 -6.274 1.00 84.25 114 PHE A CA 1
ATOM 821 C C . PHE A 1 114 ? -0.845 1.953 -7.042 1.00 84.25 114 PHE A C 1
ATOM 823 O O . PHE A 1 114 ? 0.134 2.332 -7.683 1.00 84.25 114 PHE A O 1
ATOM 830 N N . THR A 1 115 ? -1.941 2.707 -6.932 1.00 85.38 115 THR A N 1
ATOM 831 C CA . THR A 1 115 ? -2.140 3.954 -7.694 1.00 85.38 115 THR A CA 1
ATOM 832 C C . THR A 1 115 ? -1.240 5.096 -7.217 1.00 85.38 115 THR A C 1
ATOM 834 O O . THR A 1 115 ? -0.517 5.672 -8.026 1.00 85.38 115 THR A O 1
ATOM 837 N N . MET A 1 116 ? -1.186 5.367 -5.909 1.00 87.06 116 MET A N 1
ATOM 838 C CA . MET A 1 116 ? -0.287 6.383 -5.332 1.00 87.06 116 MET A CA 1
ATOM 839 C C . MET A 1 116 ? 1.195 6.114 -5.638 1.00 87.06 116 MET A C 1
ATOM 841 O O . MET A 1 116 ? 1.982 7.039 -5.799 1.00 87.06 116 MET A O 1
ATOM 845 N N . SER A 1 117 ? 1.590 4.847 -5.750 1.00 83.00 117 SER A N 1
ATOM 846 C CA . SER A 1 117 ? 2.976 4.451 -6.017 1.00 83.00 117 SER A CA 1
ATOM 847 C C . SER A 1 117 ? 3.318 4.446 -7.498 1.00 83.00 117 SER A C 1
ATOM 849 O O . SER A 1 117 ? 4.470 4.697 -7.833 1.00 83.00 117 SER A O 1
ATOM 851 N N . LEU A 1 118 ? 2.346 4.189 -8.379 1.00 83.56 118 LEU A N 1
ATOM 852 C CA 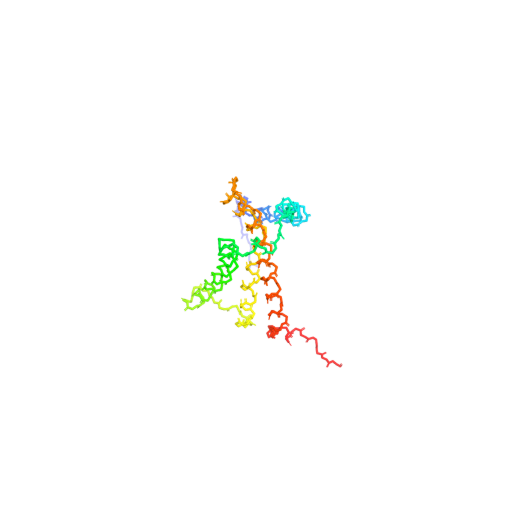. LEU A 1 118 ? 2.508 4.464 -9.805 1.00 83.56 118 LEU A CA 1
ATOM 853 C C . LEU A 1 118 ? 2.677 5.971 -10.039 1.00 83.56 118 LEU A C 1
ATOM 855 O O . LEU A 1 118 ? 3.545 6.345 -10.814 1.00 83.56 118 LEU A O 1
ATOM 859 N N . PHE A 1 119 ? 1.925 6.814 -9.322 1.00 86.56 119 PHE A N 1
ATOM 860 C CA . PHE A 1 119 ? 2.035 8.276 -9.396 1.00 86.56 119 PHE A CA 1
ATOM 861 C C . PHE A 1 119 ? 3.381 8.808 -8.876 1.00 86.56 119 PHE A C 1
ATOM 863 O O . PHE A 1 119 ? 4.081 9.538 -9.573 1.00 86.56 119 PHE A O 1
ATOM 870 N N . VAL A 1 120 ? 3.796 8.401 -7.671 1.00 84.25 120 VAL A N 1
ATOM 871 C CA . VAL A 1 120 ? 5.122 8.766 -7.139 1.00 84.25 120 VAL A CA 1
ATOM 872 C C . VAL A 1 120 ? 6.239 8.184 -8.012 1.00 84.25 120 VAL A C 1
ATOM 874 O O . VAL A 1 120 ? 7.239 8.852 -8.251 1.00 84.25 120 VAL A O 1
ATOM 877 N N . GLY A 1 121 ? 6.059 6.968 -8.537 1.00 80.12 121 GLY A N 1
ATOM 878 C CA . GLY A 1 121 ? 7.003 6.329 -9.452 1.00 80.12 121 GLY A CA 1
ATOM 879 C C . GLY A 1 121 ? 7.144 7.055 -10.790 1.00 80.12 121 GLY A C 1
ATOM 880 O O . GLY A 1 121 ? 8.267 7.202 -11.261 1.00 80.12 121 GLY A O 1
ATOM 881 N N . SER A 1 122 ? 6.049 7.549 -11.382 1.00 79.94 122 SER A N 1
ATOM 882 C CA . SER A 1 122 ? 6.111 8.326 -12.626 1.00 79.94 122 SER A CA 1
ATOM 883 C C . SER A 1 122 ? 6.814 9.667 -12.423 1.00 79.94 122 SER A C 1
ATOM 885 O O . SER A 1 122 ? 7.637 10.027 -13.252 1.00 79.94 122 SER A O 1
ATOM 887 N N . LEU A 1 123 ? 6.567 10.357 -11.302 1.00 84.00 123 LEU A N 1
ATOM 888 C CA . LEU A 1 123 ? 7.236 11.626 -10.979 1.00 84.00 123 LEU A CA 1
ATOM 889 C C . LEU A 1 123 ? 8.726 11.451 -10.636 1.00 84.00 123 LEU A C 1
ATOM 891 O O . LEU A 1 123 ? 9.549 12.287 -10.989 1.00 84.00 123 LEU A O 1
ATOM 895 N N . ALA A 1 124 ? 9.093 10.376 -9.931 1.00 80.69 124 ALA A N 1
ATOM 896 C CA . ALA A 1 124 ? 10.472 10.153 -9.487 1.00 80.69 124 ALA A CA 1
ATOM 897 C C . ALA A 1 124 ? 11.418 9.672 -10.604 1.00 80.69 124 ALA A C 1
ATOM 899 O O . ALA A 1 124 ? 12.636 9.770 -10.456 1.00 80.69 124 ALA A O 1
ATOM 900 N N . PHE A 1 125 ? 10.868 9.123 -11.690 1.00 75.56 125 PHE A N 1
ATOM 901 C CA . PHE A 1 125 ? 11.623 8.475 -12.768 1.00 75.56 125 PHE A CA 1
ATOM 902 C C . PHE A 1 125 ? 11.275 9.010 -14.163 1.00 75.56 125 PHE A C 1
ATOM 904 O O . PHE A 1 125 ? 11.645 8.382 -15.161 1.00 75.56 125 PHE A O 1
ATOM 911 N N . GLU A 1 126 ? 10.609 10.165 -14.231 1.00 69.75 126 GLU A N 1
ATOM 912 C CA . GLU A 1 126 ? 10.282 10.876 -15.467 1.00 69.75 126 GLU A CA 1
ATOM 913 C C . GLU A 1 126 ? 11.559 11.092 -16.305 1.00 69.75 126 GLU A C 1
ATOM 915 O O . GLU A 1 126 ? 12.589 11.542 -15.802 1.00 69.75 126 GLU A O 1
ATOM 920 N N . HIS A 1 127 ? 11.515 10.693 -17.579 1.00 68.94 127 HIS A N 1
ATOM 921 C CA . HIS A 1 127 ? 12.652 10.676 -18.519 1.00 68.94 127 HIS A CA 1
ATOM 922 C C . HIS A 1 127 ? 13.809 9.697 -18.215 1.00 68.94 127 HIS A C 1
ATOM 924 O O . HIS A 1 127 ? 14.842 9.753 -18.885 1.00 68.94 127 HIS A O 1
ATOM 930 N N . SER A 1 128 ? 13.661 8.762 -17.270 1.00 71.25 128 SER A N 1
ATOM 931 C CA . SER A 1 128 ? 14.661 7.710 -17.022 1.00 71.25 128 SER A CA 1
ATOM 932 C C . SER A 1 128 ? 14.311 6.380 -17.707 1.00 71.25 128 SER A C 1
ATOM 934 O O . SER A 1 128 ? 13.147 6.016 -17.860 1.00 71.25 128 SER A O 1
ATOM 936 N N . SER A 1 129 ? 15.324 5.568 -18.021 1.00 71.62 129 SER A N 1
ATOM 937 C CA . SER A 1 129 ? 15.144 4.193 -18.524 1.00 71.62 129 SER A CA 1
ATOM 938 C C . SER A 1 129 ? 14.561 3.209 -17.489 1.00 71.62 129 SER A C 1
ATOM 940 O O . SER A 1 129 ? 14.375 2.029 -17.795 1.00 71.62 129 SER A O 1
ATOM 942 N N . PHE A 1 130 ? 14.256 3.669 -16.269 1.00 70.00 130 PHE A N 1
ATOM 943 C CA . PHE A 1 130 ? 13.780 2.846 -15.153 1.00 70.00 130 PHE A CA 1
ATOM 944 C C . PHE A 1 130 ? 12.261 2.919 -14.916 1.00 70.00 130 PHE A C 1
ATOM 946 O O . PHE A 1 130 ? 11.745 2.198 -14.061 1.00 70.00 130 PHE A O 1
ATOM 953 N N . GLU A 1 131 ? 11.519 3.702 -15.703 1.00 73.00 131 GLU A N 1
ATOM 954 C CA . GLU A 1 131 ? 10.058 3.850 -15.592 1.00 73.00 131 GLU A CA 1
ATOM 955 C C . GLU A 1 131 ? 9.316 2.494 -15.663 1.00 73.00 131 GLU A C 1
ATOM 957 O O . GLU A 1 131 ? 8.495 2.169 -14.801 1.00 73.00 131 GLU A O 1
ATOM 962 N N . ALA A 1 132 ? 9.657 1.643 -16.640 1.00 76.00 132 ALA A N 1
ATOM 963 C CA . ALA A 1 132 ? 9.054 0.317 -16.808 1.00 76.00 132 ALA A CA 1
ATOM 964 C C . ALA A 1 132 ? 9.338 -0.664 -15.642 1.00 76.00 132 ALA A C 1
ATOM 966 O O . ALA A 1 132 ? 8.374 -1.211 -15.094 1.00 76.00 132 ALA A O 1
ATOM 967 N N . PRO A 1 133 ? 10.596 -0.902 -15.201 1.00 72.81 133 PRO A N 1
ATOM 968 C CA . PRO A 1 133 ? 10.851 -1.779 -14.057 1.00 72.81 133 PRO A CA 1
ATOM 969 C C . PRO A 1 133 ? 10.280 -1.238 -12.736 1.00 72.81 133 PRO A C 1
ATOM 971 O O . PRO A 1 133 ? 9.838 -2.040 -11.914 1.00 72.81 133 PRO A O 1
ATOM 974 N N . VAL A 1 134 ? 10.201 0.085 -12.536 1.00 75.69 134 VAL A N 1
ATOM 975 C CA . VAL A 1 134 ? 9.540 0.675 -11.355 1.00 75.69 134 VAL A CA 1
ATOM 976 C C . VAL A 1 134 ? 8.041 0.363 -11.354 1.00 75.69 134 VAL A C 1
ATOM 978 O O . VAL A 1 134 ? 7.519 -0.120 -10.346 1.00 75.69 134 VAL A O 1
ATOM 981 N N . ARG A 1 135 ? 7.351 0.544 -12.489 1.00 78.69 135 ARG A N 1
ATOM 982 C CA . ARG A 1 135 ? 5.927 0.185 -12.643 1.00 78.69 135 ARG A CA 1
ATOM 983 C C . ARG A 1 135 ? 5.674 -1.303 -12.381 1.00 78.69 135 ARG A C 1
ATOM 985 O O . ARG A 1 135 ? 4.744 -1.641 -11.648 1.00 78.69 135 ARG A O 1
ATOM 992 N N . LEU A 1 136 ? 6.530 -2.190 -12.897 1.00 77.75 136 LEU A N 1
ATOM 993 C CA . LEU A 1 136 ? 6.458 -3.635 -12.632 1.00 77.75 136 LEU A CA 1
ATOM 994 C C . LEU A 1 136 ? 6.717 -3.984 -11.156 1.00 77.75 136 LEU A C 1
ATOM 996 O O . LEU A 1 136 ? 6.014 -4.833 -10.602 1.00 77.75 136 LEU A O 1
ATOM 1000 N N . GLY A 1 137 ? 7.663 -3.315 -10.491 1.00 76.94 137 GLY A N 1
ATOM 1001 C CA . GLY A 1 137 ? 7.914 -3.479 -9.054 1.00 76.94 137 GLY A CA 1
ATOM 1002 C C . GLY A 1 137 ? 6.733 -3.015 -8.192 1.00 76.94 137 GLY A C 1
ATOM 1003 O O . GLY A 1 137 ? 6.347 -3.695 -7.240 1.00 76.94 137 GLY A O 1
ATOM 1004 N N . VAL A 1 138 ? 6.086 -1.902 -8.561 1.00 80.62 138 VAL A N 1
ATOM 1005 C CA . VAL A 1 138 ? 4.853 -1.427 -7.909 1.00 80.62 138 VAL A CA 1
ATOM 1006 C C . VAL A 1 138 ? 3.703 -2.420 -8.095 1.00 80.62 138 VAL A C 1
ATOM 1008 O O . VAL A 1 138 ? 3.026 -2.738 -7.116 1.00 80.62 138 VAL A O 1
ATOM 1011 N N . LEU A 1 139 ? 3.490 -2.923 -9.315 1.00 80.62 139 LEU A N 1
ATOM 1012 C CA . LEU A 1 139 ? 2.459 -3.918 -9.639 1.00 80.62 139 LEU A CA 1
ATOM 1013 C C . LEU A 1 139 ? 2.650 -5.213 -8.838 1.00 80.62 139 LEU A C 1
ATOM 1015 O O . LEU A 1 139 ? 1.761 -5.617 -8.087 1.00 80.62 139 LEU A O 1
ATOM 1019 N N . THR A 1 140 ? 3.823 -5.837 -8.960 1.00 77.31 140 THR A N 1
ATOM 1020 C CA . THR A 1 140 ? 4.131 -7.120 -8.307 1.00 77.31 140 THR A CA 1
ATOM 1021 C C . THR A 1 140 ? 4.151 -6.999 -6.784 1.00 77.31 140 THR A C 1
ATOM 1023 O O . THR A 1 140 ? 3.547 -7.826 -6.102 1.00 77.31 140 THR A O 1
ATOM 1026 N N . GLY A 1 141 ? 4.749 -5.935 -6.237 1.00 78.56 141 GLY A N 1
ATOM 1027 C CA . GLY A 1 141 ? 4.782 -5.679 -4.797 1.00 78.56 141 GLY A CA 1
ATOM 1028 C C . GLY A 1 141 ? 3.404 -5.382 -4.196 1.00 78.56 141 GLY A C 1
ATOM 1029 O O . GLY A 1 141 ? 3.093 -5.860 -3.103 1.00 78.56 141 GLY A O 1
ATOM 1030 N N . SER A 1 142 ? 2.542 -4.651 -4.912 1.00 82.38 142 SER A N 1
ATOM 1031 C CA . SER A 1 142 ? 1.162 -4.394 -4.465 1.00 82.38 142 SER A CA 1
ATOM 1032 C C . SER A 1 142 ? 0.308 -5.662 -4.523 1.00 82.38 142 SER A C 1
ATOM 1034 O O . SER A 1 142 ? -0.449 -5.921 -3.591 1.00 82.38 142 SER A O 1
ATOM 1036 N N . LEU A 1 143 ? 0.465 -6.487 -5.566 1.00 83.69 143 LEU A N 1
ATOM 1037 C CA . LEU A 1 143 ? -0.230 -7.771 -5.691 1.00 83.69 143 LEU A CA 1
ATOM 1038 C C . LEU A 1 143 ? 0.201 -8.762 -4.600 1.00 83.69 143 LEU A C 1
ATOM 1040 O O . LEU A 1 143 ? -0.651 -9.377 -3.962 1.00 83.69 143 LEU A O 1
ATOM 1044 N N . ALA A 1 144 ? 1.504 -8.879 -4.335 1.00 81.19 144 ALA A N 1
ATOM 1045 C CA . ALA A 1 144 ? 2.023 -9.721 -3.261 1.00 81.19 144 ALA A CA 1
ATOM 1046 C C . ALA A 1 144 ? 1.572 -9.223 -1.873 1.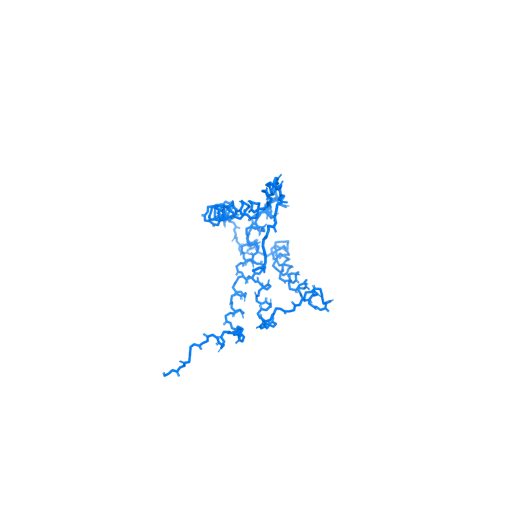00 81.19 144 ALA A C 1
ATOM 1048 O O . ALA A 1 144 ? 1.166 -10.030 -1.039 1.00 81.19 144 ALA A O 1
ATOM 1049 N N . SER A 1 145 ? 1.548 -7.904 -1.646 1.00 82.31 145 SER A N 1
ATOM 1050 C CA . SER A 1 145 ? 1.000 -7.300 -0.419 1.00 82.31 145 SER A CA 1
ATOM 1051 C C . SER A 1 145 ? -0.488 -7.612 -0.237 1.00 82.31 145 SER A C 1
ATOM 1053 O O . SER A 1 145 ? -0.906 -8.008 0.852 1.00 82.31 145 SER A O 1
ATOM 1055 N N . ALA A 1 146 ? -1.280 -7.498 -1.309 1.00 84.31 146 ALA A N 1
ATOM 1056 C CA . ALA A 1 146 ? -2.707 -7.802 -1.300 1.00 84.31 146 ALA A CA 1
ATOM 1057 C C . ALA A 1 146 ? -2.975 -9.291 -1.033 1.00 84.31 146 ALA A C 1
ATOM 1059 O O . ALA A 1 146 ? -3.800 -9.612 -0.182 1.00 84.31 146 ALA A O 1
ATOM 1060 N N . LEU A 1 147 ? -2.248 -10.198 -1.697 1.00 84.81 147 LEU A N 1
ATOM 1061 C CA . LEU A 1 147 ? -2.359 -11.645 -1.486 1.00 84.81 147 LEU A CA 1
ATOM 1062 C C . LEU A 1 147 ? -1.959 -12.044 -0.061 1.00 84.81 147 LEU A C 1
ATOM 1064 O O . LEU A 1 147 ? -2.727 -12.728 0.614 1.00 84.81 147 LEU A O 1
ATOM 1068 N N . CYS A 1 148 ? -0.803 -11.589 0.428 1.00 81.69 148 CYS A N 1
ATOM 1069 C CA . CYS A 1 148 ? -0.344 -11.896 1.783 1.00 81.69 148 CYS A CA 1
ATOM 1070 C C . CYS A 1 148 ? -1.278 -11.309 2.850 1.00 81.69 148 CYS A C 1
ATOM 1072 O O . CYS A 1 148 ? -1.640 -12.016 3.788 1.00 81.69 148 CYS A O 1
ATOM 1074 N N . GLY A 1 149 ? -1.718 -10.055 2.695 1.00 83.50 149 GLY A N 1
ATOM 1075 C CA . GLY A 1 149 ? -2.677 -9.418 3.601 1.00 83.50 149 GLY A CA 1
ATOM 1076 C C . GLY A 1 149 ? -4.033 -10.128 3.611 1.00 83.50 149 GLY A C 1
ATOM 1077 O O . GLY A 1 149 ? -4.548 -10.441 4.684 1.00 83.50 149 GLY A O 1
ATOM 1078 N N . TYR A 1 150 ? -4.574 -10.464 2.436 1.00 85.44 150 TYR A N 1
ATOM 1079 C CA . TYR A 1 150 ? -5.829 -11.210 2.300 1.00 85.44 150 TYR A CA 1
ATOM 1080 C C . TYR A 1 150 ? -5.746 -12.607 2.926 1.00 85.44 150 TYR A C 1
ATOM 1082 O O . TYR A 1 150 ? -6.617 -12.968 3.714 1.00 85.44 150 TYR A O 1
ATOM 1090 N N . LEU A 1 151 ? -4.699 -13.385 2.625 1.00 85.56 151 LEU A N 1
ATOM 1091 C CA . LEU A 1 151 ? -4.513 -14.720 3.200 1.00 85.56 151 LEU A CA 1
ATOM 1092 C C . LEU A 1 151 ? -4.374 -14.647 4.724 1.00 85.56 151 LEU A C 1
ATOM 1094 O O . LEU A 1 151 ? -5.049 -15.385 5.440 1.00 85.56 151 LEU A O 1
ATOM 1098 N N . LEU A 1 152 ? -3.550 -13.729 5.231 1.00 82.50 152 LEU A N 1
ATOM 1099 C CA . LEU A 1 152 ? -3.316 -13.590 6.666 1.00 82.50 152 LEU A CA 1
ATOM 1100 C C . LEU A 1 152 ? -4.577 -13.145 7.423 1.00 82.50 152 LEU A C 1
ATOM 1102 O O . LEU A 1 152 ? -4.817 -13.633 8.524 1.00 82.50 152 LEU A O 1
ATOM 1106 N N . LEU A 1 153 ? -5.407 -12.277 6.832 1.00 82.62 153 LEU A N 1
ATOM 1107 C CA . LEU A 1 153 ? -6.704 -11.889 7.398 1.00 82.62 153 LEU A CA 1
ATOM 1108 C C . LEU A 1 153 ? -7.752 -13.002 7.287 1.00 82.62 153 LEU A C 1
ATOM 1110 O O . LEU A 1 153 ? -8.512 -13.201 8.230 1.00 82.62 153 LEU A O 1
ATOM 1114 N N . ARG A 1 154 ? -7.764 -13.773 6.193 1.00 82.50 154 ARG A N 1
ATOM 1115 C CA . ARG A 1 154 ? -8.665 -14.923 6.006 1.00 82.50 154 ARG A CA 1
ATOM 1116 C C . ARG A 1 154 ? -8.409 -16.051 7.011 1.00 82.50 154 ARG A C 1
ATOM 1118 O O . ARG A 1 154 ? -9.347 -16.752 7.375 1.00 82.50 154 ARG A O 1
ATOM 1125 N N . PHE A 1 155 ? -7.163 -16.224 7.454 1.00 80.94 155 PHE A N 1
ATOM 1126 C CA . PHE A 1 155 ? -6.786 -17.176 8.507 1.00 80.94 155 PHE A CA 1
ATOM 1127 C C . PHE A 1 155 ? -6.656 -16.538 9.901 1.00 80.94 155 PHE A C 1
ATOM 1129 O O . PHE A 1 155 ? -6.287 -17.221 10.861 1.00 80.94 155 PHE A O 1
ATOM 1136 N N . ALA A 1 156 ? -6.937 -15.241 10.045 1.00 78.06 156 ALA A N 1
ATOM 1137 C CA . ALA A 1 156 ? -6.986 -14.612 11.354 1.00 78.06 156 ALA A CA 1
ATOM 1138 C C . ALA A 1 156 ? -8.302 -14.975 12.068 1.00 78.06 156 ALA A C 1
ATOM 1140 O O . ALA A 1 156 ? -9.350 -15.023 11.424 1.00 78.06 156 ALA A O 1
ATOM 1141 N N . PRO A 1 157 ? -8.282 -15.205 13.395 1.00 67.56 157 PRO A N 1
ATOM 1142 C CA . PRO A 1 157 ? -9.514 -15.406 14.149 1.00 67.56 157 PRO A CA 1
ATOM 1143 C C . PRO A 1 157 ? -10.409 -14.167 14.026 1.00 67.56 157 PRO A C 1
ATOM 1145 O O . PRO A 1 157 ? -9.913 -13.038 14.047 1.00 67.56 157 PRO A O 1
ATOM 1148 N N . LEU A 1 158 ? -11.720 -14.381 13.897 1.00 62.53 158 LEU A N 1
ATOM 1149 C CA . LEU A 1 158 ? -12.707 -13.300 13.843 1.00 62.53 158 LEU A CA 1
ATOM 1150 C C . LEU A 1 158 ? -12.604 -12.410 15.098 1.00 62.53 158 LEU A C 1
ATOM 1152 O O . LEU A 1 158 ? -12.329 -12.928 16.184 1.00 62.53 158 LEU A O 1
ATOM 1156 N N . PRO A 1 159 ? -12.825 -11.083 14.987 1.00 61.91 159 PRO A N 1
ATOM 1157 C CA . PRO A 1 159 ? -12.930 -10.220 16.160 1.00 61.91 159 PRO A CA 1
ATOM 1158 C C . PRO A 1 159 ? -14.035 -10.744 17.081 1.00 61.91 159 PRO A C 1
ATOM 1160 O O . PRO A 1 159 ? -15.128 -11.042 16.602 1.00 61.91 159 PRO A O 1
ATOM 1163 N N . ALA A 1 160 ? -13.775 -10.816 18.390 1.00 58.53 160 ALA A N 1
ATOM 1164 C CA . ALA A 1 160 ? -14.680 -11.453 19.358 1.00 58.53 160 ALA A CA 1
ATOM 1165 C C . ALA A 1 160 ? -16.127 -10.918 19.314 1.00 58.53 160 ALA A C 1
ATOM 1167 O O . ALA A 1 160 ? -17.066 -11.662 19.566 1.00 58.53 160 ALA A O 1
ATOM 1168 N N . ARG A 1 161 ? -16.315 -9.658 18.900 1.00 54.12 161 ARG A N 1
ATOM 1169 C CA . ARG A 1 161 ? -17.628 -9.017 18.737 1.00 54.12 161 ARG A CA 1
ATOM 11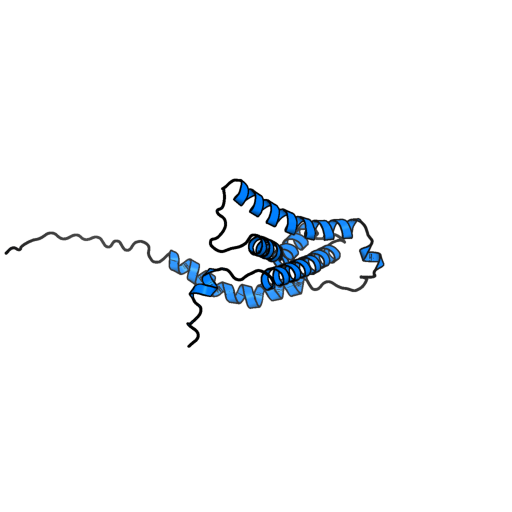70 C C . ARG A 1 161 ? -18.548 -9.722 17.727 1.00 54.12 161 ARG A C 1
ATOM 1172 O O . ARG A 1 161 ? -19.754 -9.735 17.922 1.00 54.12 161 ARG A O 1
ATOM 1179 N N . ALA A 1 162 ? -17.997 -10.378 16.702 1.00 52.66 162 ALA A N 1
ATOM 1180 C CA . ALA A 1 162 ? -18.790 -11.142 15.732 1.00 52.66 162 ALA A CA 1
ATOM 1181 C C . ALA A 1 162 ? -19.428 -12.418 16.322 1.00 52.66 162 ALA A C 1
ATOM 1183 O O . ALA A 1 162 ? -20.293 -13.010 15.682 1.00 52.66 162 ALA A O 1
ATOM 1184 N N . ALA A 1 163 ? -19.010 -12.851 17.518 1.00 51.88 163 ALA A N 1
ATOM 1185 C CA . ALA A 1 163 ? -19.645 -13.949 18.246 1.00 51.88 163 ALA A CA 1
ATOM 1186 C C . ALA A 1 163 ? -20.831 -13.490 19.118 1.00 51.88 163 ALA A C 1
ATOM 1188 O O . ALA A 1 163 ? -21.609 -14.329 19.557 1.00 51.88 163 ALA A O 1
ATOM 1189 N N . GLU A 1 164 ? -20.972 -12.182 19.362 1.00 56.28 164 GLU A N 1
ATOM 1190 C CA . GLU A 1 164 ? -22.021 -11.597 20.212 1.00 56.28 164 GLU A CA 1
ATOM 1191 C C . GLU A 1 164 ? -23.259 -11.186 19.389 1.00 56.28 164 GLU A C 1
ATOM 1193 O O . GLU A 1 164 ? -24.383 -11.300 19.867 1.00 56.28 164 GLU A O 1
ATOM 1198 N N . ASP A 1 165 ? -23.060 -10.815 18.117 1.00 58.78 165 ASP A N 1
ATOM 1199 C CA . ASP A 1 165 ? -24.123 -10.519 17.137 1.00 58.78 165 ASP A CA 1
ATOM 1200 C C . ASP A 1 165 ? -24.638 -11.775 16.384 1.00 58.78 165 ASP A C 1
ATOM 1202 O O . ASP A 1 165 ? -25.432 -11.672 15.445 1.00 58.78 165 ASP A O 1
ATOM 1206 N N . ALA A 1 166 ? -24.181 -12.979 16.751 1.00 57.44 166 ALA A N 1
ATOM 1207 C CA . ALA A 1 166 ? -24.646 -14.223 16.140 1.00 57.44 166 ALA A CA 1
ATOM 1208 C C . ALA A 1 166 ? -26.062 -14.574 16.650 1.00 57.44 166 ALA A C 1
ATOM 1210 O O . ALA A 1 166 ? -26.255 -14.672 17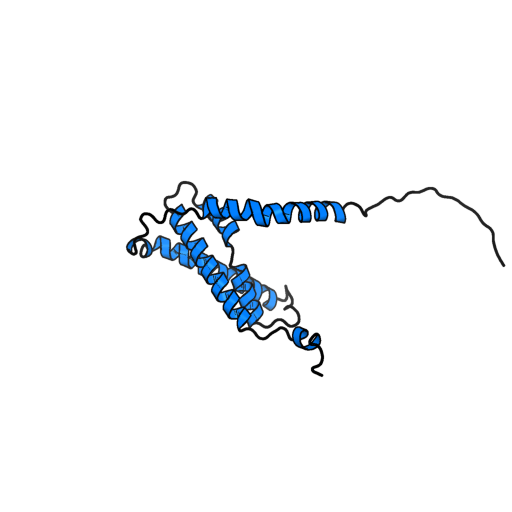.864 1.00 57.44 166 ALA A O 1
ATOM 1211 N N . PRO A 1 167 ? -27.062 -14.798 15.771 1.00 63.97 167 PRO A N 1
ATOM 1212 C CA . PRO A 1 167 ? -28.397 -15.181 16.219 1.00 63.97 167 PRO A CA 1
ATOM 1213 C C . PRO A 1 167 ? -28.338 -16.527 16.961 1.00 63.97 167 PRO A C 1
ATOM 1215 O O . PRO A 1 167 ? -27.603 -17.422 16.529 1.00 63.97 167 PRO A O 1
ATOM 1218 N N . PRO A 1 168 ? -29.098 -16.701 18.060 1.00 61.12 168 PRO A N 1
ATOM 1219 C CA . PRO A 1 168 ? -29.098 -17.952 18.802 1.00 61.12 168 PRO A CA 1
ATOM 1220 C C . PRO A 1 168 ? -29.555 -19.093 17.890 1.00 61.12 168 PRO A C 1
ATOM 1222 O O . PRO A 1 168 ? -30.599 -19.001 17.244 1.00 61.12 168 PRO A O 1
ATOM 1225 N N . ALA A 1 169 ? -28.768 -20.168 17.847 1.00 63.72 169 ALA A N 1
ATOM 1226 C CA . ALA A 1 169 ? -29.160 -21.399 17.178 1.00 63.72 169 ALA A CA 1
ATOM 1227 C C . ALA A 1 169 ? -30.338 -22.023 17.945 1.00 63.72 169 ALA A C 1
ATOM 1229 O O . ALA A 1 169 ? -30.150 -22.543 19.047 1.00 63.72 169 ALA A O 1
ATOM 1230 N N . GLY A 1 170 ? -31.538 -21.899 17.373 1.00 52.31 170 GLY A N 1
ATOM 1231 C CA . GLY A 1 170 ? -32.756 -22.595 17.798 1.00 52.31 170 GLY A CA 1
ATOM 1232 C C . GLY A 1 170 ? -32.910 -23.946 17.114 1.00 52.31 170 GLY A C 1
ATOM 1233 O O . GLY A 1 170 ? -32.416 -24.074 15.971 1.00 52.31 170 GLY A O 1
#